Protein AF-A0A8K0GAJ8-F1 (afdb_monomer_l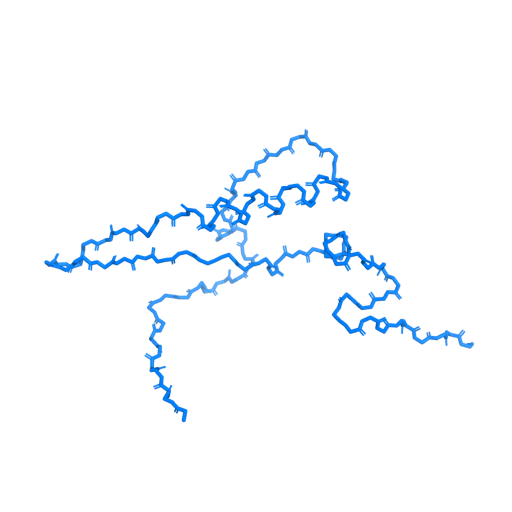ite)

Radius of gyration: 19.13 Å; chains: 1; bounding box: 36×40×51 Å

Sequence (100 aa):
MNLQRTVTLWENPRPSSTRFCRPIKFMYMKETTESIRKEVVKVRDEVAKLNPYEIHINDKLVPINFVLHLTMVDGKVINALTESSSQSCHICKCKPPSKH

Structure (mmCIF, N/CA/C/O backbone):
data_AF-A0A8K0GAJ8-F1
#
_entry.id   AF-A0A8K0GAJ8-F1
#
loop_
_atom_site.group_PDB
_atom_site.id
_atom_site.type_symbol
_atom_site.label_atom_id
_atom_site.label_alt_id
_atom_site.label_comp_id
_atom_site.label_asym_id
_atom_site.label_entity_id
_atom_site.label_seq_id
_atom_site.pdbx_PDB_ins_code
_atom_site.Cartn_x
_atom_site.Cartn_y
_atom_site.Cartn_z
_atom_site.occupancy
_atom_site.B_iso_or_equiv
_atom_site.auth_seq_id
_atom_site.auth_comp_id
_atom_site.auth_asym_id
_atom_site.auth_atom_id
_atom_site.pdbx_PDB_model_num
ATOM 1 N N . MET A 1 1 ? 5.031 -21.443 23.516 1.00 45.75 1 MET A N 1
ATOM 2 C CA . MET A 1 1 ? 4.563 -20.448 22.525 1.00 45.75 1 MET A CA 1
ATOM 3 C C . MET A 1 1 ? 3.197 -19.963 22.981 1.00 45.75 1 MET A C 1
ATOM 5 O O . MET A 1 1 ? 2.268 -20.759 22.994 1.00 45.75 1 MET A O 1
ATOM 9 N N . ASN A 1 2 ? 3.083 -18.719 23.450 1.00 47.78 2 ASN A N 1
ATOM 10 C CA . ASN A 1 2 ? 1.788 -18.152 23.831 1.00 47.78 2 ASN A CA 1
ATOM 11 C C . ASN A 1 2 ? 0.980 -17.890 22.555 1.00 47.78 2 ASN A C 1
ATOM 13 O O . ASN A 1 2 ? 1.289 -16.956 21.820 1.00 47.78 2 ASN A O 1
ATOM 17 N N . LEU A 1 3 ? -0.033 -18.718 22.279 1.00 59.91 3 LEU A N 1
ATOM 18 C CA . LEU A 1 3 ? -1.049 -18.392 21.280 1.00 59.91 3 LEU A CA 1
ATOM 19 C C . LEU A 1 3 ? -1.894 -17.240 21.835 1.00 59.91 3 LEU A C 1
ATOM 21 O O . LEU A 1 3 ? -2.843 -17.457 22.589 1.00 59.91 3 LEU A O 1
ATOM 25 N N . GLN A 1 4 ? -1.552 -16.005 21.475 1.00 72.06 4 GLN A N 1
ATOM 26 C CA . GLN A 1 4 ? -2.520 -14.920 21.569 1.00 72.06 4 GLN A CA 1
ATOM 27 C C . GLN A 1 4 ? -3.666 -15.247 20.610 1.00 72.06 4 GLN A C 1
ATOM 29 O O . GLN A 1 4 ? -3.458 -15.421 19.411 1.00 72.06 4 GLN A O 1
ATOM 34 N N . ARG A 1 5 ? -4.879 -15.389 21.150 1.00 82.50 5 ARG A N 1
ATOM 35 C CA . ARG A 1 5 ? -6.079 -15.576 20.335 1.00 82.50 5 ARG A CA 1
ATOM 36 C C . ARG A 1 5 ? -6.394 -14.265 19.623 1.00 82.50 5 ARG A C 1
ATOM 38 O O . ARG A 1 5 ? -6.785 -13.296 20.267 1.00 82.50 5 ARG A O 1
ATOM 45 N N . THR A 1 6 ? -6.237 -14.251 18.307 1.00 87.75 6 THR A N 1
ATOM 46 C CA . THR A 1 6 ? -6.721 -13.169 17.446 1.00 87.75 6 THR A CA 1
ATOM 47 C C . THR A 1 6 ? -8.172 -13.450 17.065 1.00 87.75 6 THR A C 1
ATOM 49 O O . THR A 1 6 ? -8.503 -14.566 16.671 1.00 87.75 6 THR A O 1
ATOM 52 N N . VAL A 1 7 ? -9.037 -12.444 17.185 1.00 93.19 7 VAL A N 1
ATOM 53 C CA . VAL A 1 7 ? -10.427 -12.501 16.714 1.00 93.19 7 VAL A CA 1
ATOM 54 C C . VAL A 1 7 ? -10.542 -11.617 15.478 1.00 93.19 7 VAL A C 1
ATOM 56 O O . VAL A 1 7 ? -10.192 -10.439 15.528 1.00 93.19 7 VAL A O 1
ATOM 59 N N . THR A 1 8 ? -11.036 -12.171 14.373 1.00 93.94 8 THR A N 1
ATOM 60 C CA . THR A 1 8 ? -11.320 -11.405 13.154 1.00 93.94 8 THR A CA 1
ATOM 61 C C . THR A 1 8 ? -12.698 -10.767 13.279 1.00 93.94 8 THR A C 1
ATOM 63 O O . THR A 1 8 ? -13.705 -11.468 13.302 1.00 93.94 8 THR A O 1
ATOM 66 N N . LEU A 1 9 ? -12.746 -9.436 13.373 1.00 93.12 9 LEU A N 1
ATOM 67 C CA . LEU A 1 9 ? -14.008 -8.686 13.449 1.00 93.12 9 LEU A CA 1
ATOM 68 C C . LEU A 1 9 ? -14.661 -8.499 12.076 1.00 93.12 9 LEU A C 1
ATOM 70 O O . LEU A 1 9 ? -15.882 -8.459 11.963 1.00 93.12 9 LEU A O 1
ATOM 74 N N . TRP A 1 10 ? -13.840 -8.356 11.038 1.00 94.38 10 TRP A N 1
ATOM 75 C CA . TRP A 1 10 ? -14.287 -8.172 9.668 1.00 94.38 10 TRP A CA 1
ATOM 76 C C . TRP A 1 10 ? -13.246 -8.719 8.699 1.00 94.38 10 TRP A C 1
ATOM 78 O O . TRP A 1 10 ? -12.045 -8.516 8.883 1.00 94.38 10 TRP A O 1
ATOM 88 N N . GLU A 1 11 ? -13.724 -9.366 7.644 1.00 95.31 11 GLU A N 1
ATOM 89 C CA . GLU A 1 11 ? -12.925 -9.795 6.505 1.00 95.31 11 GLU A CA 1
ATOM 90 C C . GLU A 1 11 ? -13.601 -9.355 5.206 1.00 95.31 11 GLU A C 1
ATOM 92 O O . GLU A 1 11 ? -14.828 -9.283 5.111 1.00 95.31 11 GLU A O 1
ATOM 97 N N . ASN A 1 12 ? -12.800 -9.043 4.187 1.00 94.75 12 ASN A N 1
ATOM 98 C CA . ASN A 1 12 ? -13.339 -8.703 2.877 1.00 94.75 12 ASN A CA 1
ATOM 99 C C . ASN A 1 12 ? -13.960 -9.961 2.235 1.00 94.75 12 ASN A C 1
ATOM 101 O O . ASN A 1 12 ? -13.209 -10.876 1.895 1.00 94.75 12 ASN A O 1
ATOM 105 N N . PRO A 1 13 ? -15.282 -10.000 1.968 1.00 95.44 13 PRO A N 1
ATOM 106 C CA . PRO A 1 13 ? -15.944 -11.191 1.435 1.00 95.44 13 PRO A CA 1
ATOM 107 C C . PRO A 1 13 ? -15.593 -11.480 -0.032 1.00 95.44 13 PRO A C 1
ATOM 109 O O . PRO A 1 13 ? -15.898 -12.558 -0.538 1.00 95.44 13 PRO A O 1
ATOM 112 N N . ARG A 1 14 ? -15.020 -10.509 -0.760 1.00 94.75 14 ARG A N 1
ATOM 113 C CA . ARG A 1 14 ? -14.605 -10.662 -2.164 1.00 94.75 14 ARG A CA 1
ATOM 114 C C . ARG A 1 14 ? -13.264 -9.960 -2.418 1.00 94.75 14 ARG A C 1
ATOM 116 O O . ARG A 1 14 ? -13.250 -8.865 -2.998 1.00 94.75 14 ARG A O 1
ATOM 123 N N . PRO A 1 15 ? -12.133 -10.571 -2.018 1.00 92.75 15 PRO A N 1
ATOM 124 C CA . PRO A 1 15 ? -10.806 -10.105 -2.411 1.00 92.75 15 PRO A CA 1
ATOM 125 C C . PRO A 1 15 ? -10.713 -9.975 -3.939 1.00 92.75 15 PRO A C 1
ATOM 127 O O . PRO A 1 15 ? -11.361 -10.720 -4.671 1.00 92.75 15 PRO A O 1
ATOM 130 N N . SER A 1 16 ? -9.955 -8.996 -4.432 1.00 90.31 16 SER A N 1
ATOM 131 C CA . SER A 1 16 ? -9.794 -8.703 -5.872 1.00 90.31 16 SER A CA 1
ATOM 132 C C . SER A 1 16 ? -11.032 -8.162 -6.610 1.00 90.31 16 SER A C 1
ATOM 134 O O . SER A 1 16 ? -10.957 -7.872 -7.801 1.00 90.31 16 SER A O 1
ATOM 136 N N . SER A 1 17 ? -12.165 -7.955 -5.932 1.00 94.12 17 SER A N 1
ATOM 137 C CA . SER A 1 17 ? -13.313 -7.251 -6.517 1.00 94.12 17 SER A CA 1
ATOM 138 C C . SER A 1 17 ? -13.014 -5.759 -6.683 1.00 94.12 17 SER A C 1
ATOM 140 O O . SER A 1 17 ? -12.687 -5.071 -5.713 1.00 94.12 17 SER A O 1
ATOM 142 N N . THR A 1 18 ? -13.249 -5.223 -7.882 1.00 91.75 18 THR A N 1
ATOM 143 C CA . THR A 1 18 ? -13.115 -3.784 -8.180 1.00 91.75 18 THR A CA 1
ATOM 144 C C . THR A 1 18 ? -13.983 -2.906 -7.278 1.00 91.75 18 THR A C 1
ATOM 146 O O . THR A 1 18 ? -13.605 -1.783 -6.972 1.00 91.75 18 THR A O 1
ATOM 149 N N . ARG A 1 19 ? -15.106 -3.433 -6.767 1.00 92.69 19 ARG A N 1
ATOM 150 C CA . ARG A 1 19 ? -15.991 -2.725 -5.823 1.00 92.69 19 ARG A CA 1
ATOM 151 C C . ARG A 1 19 ? -15.375 -2.497 -4.439 1.00 92.69 19 ARG A C 1
ATOM 153 O O . ARG A 1 19 ? -15.785 -1.572 -3.750 1.00 92.69 19 ARG A O 1
ATOM 160 N N . PHE A 1 20 ? -14.432 -3.346 -4.024 1.00 92.62 20 PHE A N 1
ATOM 161 C CA . PHE A 1 20 ? -13.743 -3.227 -2.732 1.00 92.62 20 PHE A CA 1
ATOM 162 C C . PHE A 1 20 ? -12.326 -2.647 -2.872 1.00 92.62 20 PHE A C 1
ATOM 164 O O . PHE A 1 20 ? -11.719 -2.271 -1.871 1.00 92.62 20 PHE A O 1
ATOM 171 N N . CYS A 1 21 ? -11.806 -2.537 -4.099 1.00 91.38 21 CYS A N 1
ATOM 172 C CA . CYS A 1 21 ? -10.525 -1.904 -4.390 1.00 91.38 21 CYS A CA 1
ATOM 173 C C . CYS A 1 21 ? -10.690 -0.380 -4.440 1.00 91.38 21 CYS A C 1
ATOM 175 O O . CYS A 1 21 ? -11.126 0.172 -5.448 1.00 91.38 21 CYS A O 1
ATOM 177 N N . ARG A 1 22 ? -10.351 0.306 -3.346 1.00 92.44 22 ARG A N 1
ATOM 178 C CA . ARG A 1 22 ? -10.430 1.772 -3.261 1.00 92.44 22 ARG A CA 1
ATOM 179 C C . ARG A 1 22 ? -9.186 2.399 -3.909 1.00 92.44 22 ARG A C 1
ATOM 181 O O . ARG A 1 22 ? -8.087 2.150 -3.413 1.00 92.44 22 ARG A O 1
ATOM 188 N N . PRO A 1 23 ? -9.317 3.196 -4.986 1.00 93.12 23 PRO A N 1
ATOM 189 C CA . PRO A 1 23 ? -8.170 3.876 -5.581 1.00 93.12 23 PRO A CA 1
ATOM 190 C C . PRO A 1 23 ? -7.560 4.881 -4.598 1.00 93.12 23 PRO A C 1
ATOM 192 O O . PRO A 1 23 ? -8.282 5.685 -4.015 1.00 93.12 23 PRO A O 1
ATOM 195 N N . ILE A 1 24 ? -6.235 4.844 -4.434 1.00 92.75 24 ILE A N 1
ATOM 196 C CA . ILE A 1 24 ? -5.499 5.787 -3.572 1.00 92.75 24 ILE A CA 1
ATOM 197 C C . ILE A 1 24 ? -4.989 6.981 -4.389 1.00 92.75 24 ILE A C 1
ATOM 199 O O . ILE A 1 24 ? -5.021 8.118 -3.928 1.00 92.75 24 ILE A O 1
ATOM 203 N N . LYS A 1 25 ? -4.510 6.731 -5.615 1.00 93.56 25 LYS A N 1
ATOM 204 C CA . LYS A 1 25 ? -3.868 7.739 -6.463 1.00 93.56 25 LYS A CA 1
ATOM 205 C C . LYS A 1 25 ? -3.980 7.359 -7.936 1.00 93.56 25 LYS A C 1
ATOM 207 O O . LYS A 1 25 ? -3.785 6.199 -8.288 1.00 93.56 25 LYS A O 1
ATOM 212 N N . PHE A 1 26 ? -4.207 8.354 -8.788 1.00 94.81 26 PHE A N 1
ATOM 213 C CA . PHE A 1 26 ? -4.020 8.253 -10.235 1.00 94.81 26 PHE A CA 1
ATOM 214 C C . PHE A 1 26 ? -2.859 9.154 -10.651 1.00 94.81 26 PHE A C 1
ATOM 216 O O . PHE A 1 26 ? -2.700 10.255 -10.124 1.00 94.81 26 PHE A O 1
ATOM 223 N N . MET A 1 27 ? -2.032 8.688 -11.583 1.00 94.88 27 MET A N 1
ATOM 224 C CA . MET A 1 27 ? -0.909 9.454 -12.118 1.00 94.88 27 MET A CA 1
ATOM 225 C C . MET A 1 27 ? -0.835 9.287 -13.623 1.00 94.88 27 MET A C 1
ATOM 227 O O . MET A 1 27 ? -0.942 8.173 -14.131 1.00 94.88 27 MET A O 1
ATOM 231 N N . TYR A 1 28 ? -0.572 10.387 -14.321 1.00 96.94 28 TYR A N 1
ATOM 232 C CA . TYR A 1 28 ? -0.201 10.348 -15.726 1.00 96.94 28 TYR A CA 1
ATOM 233 C C . TYR A 1 28 ? 1.326 10.334 -15.842 1.00 96.94 28 TYR A C 1
ATOM 235 O O . TYR A 1 28 ? 1.979 11.375 -15.845 1.00 96.94 28 TYR A O 1
ATOM 243 N N . MET A 1 29 ? 1.907 9.134 -15.836 1.00 95.31 29 MET A N 1
ATOM 244 C CA . MET A 1 29 ? 3.354 8.919 -15.844 1.00 95.31 29 MET A CA 1
ATOM 245 C C . MET A 1 29 ? 3.682 7.590 -16.523 1.00 95.31 29 MET A C 1
ATOM 247 O O . MET A 1 29 ? 2.915 6.632 -16.436 1.00 95.31 29 MET A O 1
ATOM 251 N N . LYS A 1 30 ? 4.844 7.513 -17.178 1.00 95.69 30 LYS A N 1
ATOM 252 C CA . LYS A 1 30 ? 5.358 6.243 -17.694 1.00 95.69 30 LYS A CA 1
ATOM 253 C C . LYS A 1 30 ? 5.817 5.352 -16.541 1.00 95.69 30 LYS A C 1
ATOM 255 O O . LYS A 1 30 ? 6.639 5.764 -15.730 1.00 95.69 30 LYS A O 1
ATOM 260 N N . GLU A 1 31 ? 5.353 4.110 -16.535 1.00 94.62 31 GLU A N 1
ATOM 261 C CA . GLU A 1 31 ? 5.769 3.115 -15.550 1.00 94.62 31 GLU A CA 1
ATOM 262 C C . GLU A 1 31 ? 7.171 2.553 -15.871 1.00 94.62 31 GLU A C 1
ATOM 264 O O . GLU A 1 31 ? 7.333 1.648 -16.702 1.00 94.62 31 GLU A O 1
ATOM 269 N N . THR A 1 32 ? 8.184 3.106 -15.202 1.00 96.56 32 THR A N 1
ATOM 270 C CA . THR A 1 32 ? 9.589 2.659 -15.189 1.00 96.56 32 THR A CA 1
ATOM 271 C C . THR A 1 32 ? 9.984 2.064 -13.835 1.00 96.56 32 THR A C 1
ATOM 273 O O . THR A 1 32 ? 9.313 2.297 -12.829 1.00 96.56 32 THR A O 1
ATOM 276 N N . THR A 1 33 ? 11.106 1.344 -13.781 1.00 96.00 33 THR A N 1
ATOM 277 C CA . THR A 1 33 ? 11.672 0.784 -12.541 1.00 96.00 33 THR A CA 1
ATOM 278 C C . THR A 1 33 ? 11.844 1.843 -11.448 1.00 96.00 33 THR A C 1
ATOM 280 O O . THR A 1 33 ? 11.493 1.611 -10.292 1.00 96.00 33 THR A O 1
ATOM 283 N N . GLU A 1 34 ? 12.333 3.028 -11.809 1.00 96.69 34 GLU A N 1
ATOM 284 C CA . GLU A 1 34 ? 12.551 4.153 -10.899 1.00 96.69 34 GLU A CA 1
ATOM 285 C C . GLU A 1 34 ? 11.220 4.689 -10.373 1.00 96.69 34 GLU A C 1
ATOM 287 O O . GLU A 1 34 ? 11.076 4.896 -9.168 1.00 96.69 34 GLU A O 1
ATOM 292 N N . SER A 1 35 ? 10.230 4.865 -11.259 1.00 97.00 35 SER A N 1
ATOM 293 C CA . SER A 1 35 ? 8.895 5.329 -10.865 1.00 97.00 35 SER A CA 1
ATOM 294 C C . SER A 1 35 ? 8.206 4.341 -9.917 1.00 97.00 35 SER A C 1
ATOM 296 O O . SER A 1 35 ? 7.659 4.761 -8.900 1.00 97.00 35 SER A O 1
ATOM 298 N N . ILE A 1 36 ? 8.324 3.032 -10.181 1.00 96.50 36 ILE A N 1
ATOM 299 C CA . ILE A 1 36 ? 7.772 1.967 -9.336 1.00 96.50 36 ILE A CA 1
ATOM 300 C C . ILE A 1 36 ? 8.404 2.024 -7.945 1.00 96.50 36 ILE A C 1
ATOM 302 O O . ILE A 1 36 ? 7.693 2.085 -6.943 1.00 96.50 36 ILE A O 1
ATOM 306 N N . ARG A 1 37 ? 9.742 2.031 -7.865 1.00 96.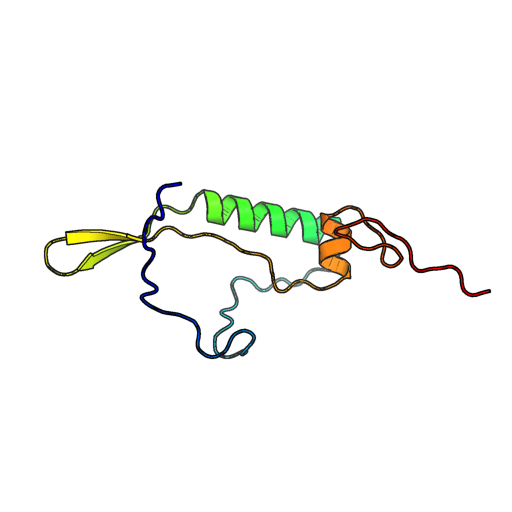62 37 ARG A N 1
ATOM 307 C CA . ARG A 1 37 ? 10.463 2.051 -6.583 1.00 96.62 37 ARG A CA 1
ATOM 308 C C . ARG A 1 37 ? 10.132 3.295 -5.775 1.00 96.62 37 ARG A C 1
ATOM 310 O O . ARG A 1 37 ? 9.832 3.183 -4.590 1.00 96.62 37 ARG A O 1
ATOM 317 N N . LYS A 1 38 ? 10.147 4.463 -6.420 1.00 96.94 38 LYS A N 1
ATOM 318 C CA . LYS A 1 38 ? 9.837 5.741 -5.777 1.00 96.94 38 LYS A CA 1
ATOM 319 C C . LYS A 1 38 ? 8.436 5.736 -5.172 1.00 96.94 38 LYS A C 1
ATOM 321 O O . LYS A 1 38 ? 8.274 6.139 -4.025 1.00 96.94 38 LYS A O 1
ATOM 326 N N . GLU A 1 39 ? 7.439 5.271 -5.917 1.00 95.88 39 GLU A N 1
ATOM 327 C CA . GLU A 1 39 ? 6.052 5.268 -5.450 1.00 95.88 39 GLU A CA 1
ATOM 328 C C . GLU A 1 39 ? 5.808 4.209 -4.371 1.00 95.88 39 GLU A C 1
ATOM 330 O O . GLU A 1 39 ? 5.139 4.497 -3.383 1.00 95.88 39 GLU A O 1
ATOM 335 N N . VAL A 1 40 ? 6.417 3.024 -4.479 1.00 95.31 40 VAL A N 1
ATOM 336 C CA . VAL A 1 40 ? 6.323 1.993 -3.434 1.00 95.31 40 VAL A CA 1
ATOM 337 C C . VAL A 1 40 ? 6.969 2.453 -2.128 1.00 95.31 40 VAL A C 1
ATOM 339 O O . VAL A 1 40 ? 6.376 2.259 -1.068 1.00 95.31 40 VAL A O 1
ATOM 342 N N . VAL A 1 41 ? 8.150 3.077 -2.185 1.00 96.44 41 VAL A N 1
ATOM 343 C CA . VAL A 1 41 ? 8.806 3.654 -0.998 1.00 96.44 41 VAL A CA 1
ATOM 344 C C . VAL A 1 41 ? 7.939 4.754 -0.401 1.00 96.44 41 VAL A C 1
ATOM 346 O O . VAL A 1 41 ? 7.634 4.705 0.785 1.00 96.44 41 VAL A O 1
ATOM 349 N N . LYS A 1 42 ? 7.454 5.683 -1.231 1.00 96.75 42 LYS A N 1
ATOM 350 C CA . LYS A 1 42 ? 6.585 6.772 -0.783 1.00 96.75 42 LYS A CA 1
ATOM 351 C C . LYS A 1 42 ? 5.348 6.257 -0.041 1.00 96.75 42 LYS A C 1
ATOM 353 O O . LYS A 1 42 ? 5.092 6.696 1.073 1.00 96.75 42 LYS A O 1
ATOM 358 N N . VAL A 1 43 ? 4.606 5.314 -0.625 1.00 96.12 43 VAL A N 1
ATOM 359 C CA . VAL A 1 43 ? 3.382 4.774 -0.007 1.00 96.12 43 VAL A CA 1
ATOM 360 C C . VAL A 1 43 ? 3.701 3.994 1.272 1.00 96.12 43 VAL A C 1
ATOM 362 O O . VAL A 1 43 ? 2.962 4.092 2.248 1.00 96.12 43 VAL A O 1
ATOM 365 N N . ARG A 1 44 ? 4.808 3.241 1.311 1.00 96.00 44 ARG A N 1
ATOM 366 C CA . ARG A 1 44 ? 5.250 2.557 2.538 1.00 96.00 44 ARG A CA 1
ATOM 367 C C . ARG A 1 44 ? 5.577 3.546 3.652 1.00 96.00 44 ARG A C 1
ATOM 369 O O . ARG A 1 44 ? 5.138 3.330 4.777 1.00 96.00 44 ARG A O 1
ATOM 376 N N . ASP A 1 45 ? 6.293 4.619 3.334 1.00 96.69 45 ASP A N 1
ATOM 377 C CA . ASP A 1 45 ? 6.657 5.659 4.296 1.00 96.69 45 ASP A CA 1
ATOM 378 C C . ASP A 1 45 ? 5.428 6.422 4.799 1.00 96.69 45 ASP A C 1
ATOM 380 O O . ASP A 1 45 ? 5.353 6.753 5.981 1.00 96.69 45 AS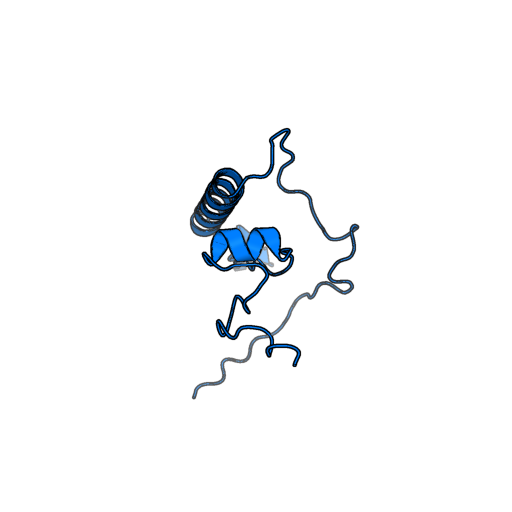P A O 1
ATOM 384 N N . GLU A 1 46 ? 4.461 6.697 3.921 1.00 96.25 46 GLU A N 1
ATOM 385 C CA . GLU A 1 46 ? 3.180 7.304 4.291 1.00 96.25 46 GLU A CA 1
ATOM 386 C C . GLU A 1 46 ? 2.406 6.399 5.255 1.00 96.25 46 GLU A C 1
ATOM 388 O O . GLU A 1 46 ? 1.984 6.869 6.308 1.00 96.25 46 GLU A O 1
ATOM 393 N N . VAL A 1 47 ? 2.290 5.097 4.957 1.00 95.62 47 VAL A N 1
ATOM 394 C CA . VAL A 1 47 ? 1.604 4.136 5.838 1.00 95.62 47 VAL A CA 1
ATOM 395 C C . VAL A 1 47 ? 2.323 3.974 7.177 1.00 95.62 47 VAL A C 1
ATOM 397 O O . VAL A 1 47 ? 1.667 3.944 8.213 1.00 95.62 47 VAL A O 1
ATOM 400 N N . ALA A 1 48 ? 3.657 3.915 7.186 1.00 95.25 48 ALA A N 1
ATOM 401 C CA . ALA A 1 48 ? 4.443 3.777 8.414 1.00 95.25 48 ALA A CA 1
ATOM 402 C C . ALA A 1 48 ? 4.317 4.988 9.357 1.00 95.25 48 ALA A C 1
ATOM 404 O O . ALA A 1 48 ? 4.558 4.860 10.554 1.00 95.25 48 ALA A O 1
ATOM 405 N N . LYS A 1 49 ? 3.945 6.156 8.821 1.00 96.50 49 LYS A N 1
ATOM 406 C CA . LYS A 1 49 ? 3.729 7.400 9.574 1.00 96.50 49 LYS A CA 1
ATOM 407 C C . LYS A 1 49 ? 2.257 7.648 9.912 1.00 96.50 49 LYS A C 1
ATOM 409 O O . LYS A 1 49 ? 1.949 8.693 10.482 1.00 96.50 49 LYS A O 1
ATOM 414 N N . LEU A 1 50 ? 1.345 6.738 9.555 1.00 96.56 50 LEU A N 1
ATOM 415 C CA . LEU A 1 50 ? -0.057 6.871 9.934 1.00 96.56 50 LEU A CA 1
ATOM 416 C C . LEU A 1 50 ? -0.191 6.753 11.449 1.00 96.56 50 LEU A C 1
ATOM 418 O O . LEU A 1 50 ? 0.195 5.748 12.048 1.00 96.56 50 LEU A O 1
ATOM 422 N N . ASN A 1 51 ? -0.799 7.770 12.051 1.00 96.56 51 ASN A N 1
ATOM 423 C CA . ASN A 1 51 ? -1.270 7.658 13.420 1.00 96.56 51 ASN A CA 1
ATOM 424 C C . ASN A 1 51 ? -2.404 6.622 13.479 1.00 96.56 51 ASN A C 1
ATOM 426 O O . ASN A 1 51 ? -3.188 6.526 12.523 1.00 96.56 51 ASN A O 1
ATOM 430 N N . PRO A 1 52 ? -2.528 5.867 14.584 1.00 96.50 52 PRO A N 1
ATOM 431 C CA . PRO A 1 52 ? -3.676 5.000 14.788 1.00 96.50 52 PRO A CA 1
ATOM 432 C C . PRO A 1 52 ? -4.975 5.797 14.657 1.00 96.50 52 PRO A C 1
ATOM 434 O O . PRO A 1 52 ? -5.081 6.920 15.152 1.00 96.50 52 PRO A O 1
ATOM 437 N N . TYR A 1 53 ? -5.968 5.224 13.984 1.00 96.12 53 TYR A N 1
ATOM 438 C CA . TYR A 1 53 ? -7.289 5.831 13.921 1.00 96.12 53 TYR A CA 1
ATOM 439 C C . TYR A 1 53 ? -8.070 5.451 15.173 1.00 96.12 53 TYR A C 1
ATOM 441 O O . TYR A 1 53 ? -8.374 4.281 15.400 1.00 96.12 53 TYR A O 1
ATOM 449 N N . GLU A 1 54 ? -8.360 6.440 16.004 1.00 96.12 54 GLU A N 1
ATOM 450 C CA . GLU A 1 54 ? -9.048 6.233 17.267 1.00 96.12 54 GLU A CA 1
ATOM 451 C C . GLU A 1 54 ? -10.563 6.239 17.066 1.00 96.12 54 GLU A C 1
ATOM 453 O O . GLU A 1 54 ? -11.146 7.224 16.608 1.00 96.12 54 GLU A O 1
ATOM 458 N N . ILE A 1 55 ? -11.213 5.137 17.436 1.00 95.31 55 ILE A N 1
ATOM 459 C CA . ILE A 1 55 ? -12.673 5.046 17.478 1.00 95.31 55 ILE A CA 1
ATOM 460 C C . ILE A 1 55 ? -13.151 4.909 18.916 1.00 95.31 55 ILE A C 1
ATOM 462 O O . ILE A 1 55 ? -12.519 4.251 19.740 1.00 95.31 55 ILE A O 1
ATOM 466 N N . HIS A 1 56 ? -14.299 5.513 19.206 1.00 94.88 56 HIS A N 1
ATOM 467 C CA . HIS A 1 56 ? -14.984 5.332 20.478 1.00 94.88 56 HIS A CA 1
ATOM 468 C C . HIS A 1 56 ? -16.046 4.249 20.312 1.00 94.88 56 HIS A C 1
ATOM 470 O O . HIS A 1 56 ? -16.964 4.386 19.503 1.00 94.88 56 HIS A O 1
ATOM 476 N N . ILE A 1 57 ? -15.911 3.159 21.065 1.00 92.62 57 ILE A N 1
ATOM 477 C CA . ILE A 1 57 ? -16.940 2.124 21.179 1.00 92.62 57 ILE A CA 1
ATOM 478 C C . ILE A 1 57 ? -17.444 2.178 22.616 1.00 92.62 57 ILE A C 1
ATOM 480 O O . ILE A 1 57 ? -16.749 1.746 23.540 1.00 92.62 57 ILE A O 1
ATOM 484 N N . ASN A 1 58 ? -18.651 2.720 22.797 1.00 91.38 58 ASN A N 1
ATOM 485 C CA . ASN A 1 58 ? -19.151 3.160 24.103 1.00 91.38 58 ASN A CA 1
ATOM 486 C C . ASN A 1 58 ? -18.144 4.148 24.733 1.00 91.38 58 ASN A C 1
ATOM 488 O O . ASN A 1 58 ? -17.652 5.037 24.043 1.00 91.38 58 ASN A O 1
ATOM 492 N N . ASP A 1 59 ? -17.769 3.944 25.997 1.00 93.19 59 ASP A N 1
ATOM 493 C CA . ASP A 1 59 ? -16.822 4.797 26.732 1.00 93.19 59 ASP A CA 1
ATOM 494 C C . ASP A 1 59 ? -15.353 4.349 26.603 1.00 93.19 59 ASP A C 1
ATOM 496 O O . ASP A 1 59 ? -14.516 4.670 27.448 1.00 93.19 59 ASP A O 1
ATOM 500 N N . LYS A 1 60 ? -15.018 3.548 25.581 1.00 94.56 60 LYS A N 1
ATOM 501 C CA . LYS A 1 60 ? -13.655 3.042 25.363 1.00 94.56 60 LYS A CA 1
ATOM 502 C C . LYS A 1 60 ? -13.066 3.566 24.064 1.00 94.56 60 LYS A C 1
ATOM 504 O O . LYS A 1 60 ? -13.648 3.392 22.994 1.00 94.56 60 LYS A O 1
ATOM 509 N N . LEU A 1 61 ? -11.863 4.119 24.176 1.00 95.19 61 LEU A N 1
ATOM 510 C CA . LEU A 1 61 ? -11.011 4.466 23.048 1.00 95.19 61 LEU A CA 1
ATOM 511 C C . LEU A 1 61 ? -10.335 3.199 22.514 1.00 95.19 61 LEU A C 1
ATOM 513 O O . LEU A 1 61 ? -9.636 2.503 23.254 1.00 95.19 61 LEU A O 1
ATOM 517 N N . VAL A 1 62 ? -10.548 2.890 21.240 1.00 94.75 62 VAL A N 1
ATOM 518 C CA . VAL A 1 62 ? -9.949 1.736 20.564 1.00 94.75 62 VAL A CA 1
ATOM 519 C C . VAL A 1 62 ? -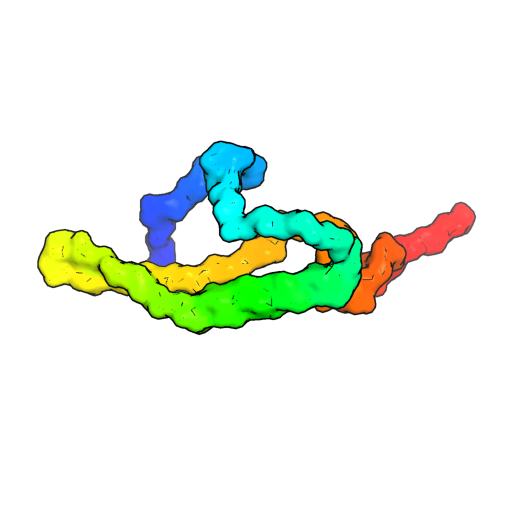9.103 2.237 19.390 1.00 94.75 62 VAL A C 1
ATOM 521 O O . VAL A 1 62 ? -9.661 2.776 18.432 1.00 94.75 62 VAL A O 1
ATOM 524 N N . PRO A 1 63 ? -7.769 2.068 19.430 1.00 95.31 63 PRO A N 1
ATOM 525 C CA . PRO A 1 63 ? -6.901 2.458 18.326 1.00 95.31 63 PRO A CA 1
ATOM 526 C C . PRO A 1 63 ? -6.910 1.401 17.213 1.00 95.31 63 PRO A C 1
ATOM 528 O O . PRO A 1 63 ? -6.711 0.209 17.460 1.00 95.31 63 PRO A O 1
ATOM 531 N N . ILE A 1 64 ? -7.089 1.841 15.969 1.00 95.25 64 ILE A N 1
ATOM 532 C CA . ILE A 1 64 ? -6.951 1.022 14.762 1.00 95.25 64 ILE A CA 1
ATOM 533 C C . ILE A 1 64 ? -5.598 1.325 14.120 1.00 95.25 64 ILE A C 1
ATOM 535 O O . ILE A 1 64 ? -5.368 2.425 13.620 1.00 95.25 64 ILE A O 1
ATOM 539 N N . ASN A 1 65 ? -4.715 0.328 14.110 1.00 95.50 65 ASN A N 1
ATOM 540 C CA . ASN A 1 65 ? -3.426 0.401 13.425 1.00 95.50 65 ASN A CA 1
ATOM 541 C C . ASN A 1 65 ? -3.560 -0.043 11.965 1.00 95.50 65 ASN A C 1
ATOM 543 O O . ASN A 1 65 ? -4.343 -0.939 11.646 1.00 95.50 65 ASN A O 1
ATOM 547 N N . PHE A 1 66 ? -2.745 0.540 11.090 1.00 95.50 66 PHE A N 1
ATOM 548 C CA . PHE A 1 66 ? -2.750 0.244 9.660 1.00 95.50 66 PHE A CA 1
ATOM 549 C C . PHE A 1 66 ? -1.484 -0.509 9.258 1.00 95.50 66 PHE A C 1
ATOM 551 O O . PHE A 1 66 ? -0.378 -0.126 9.628 1.00 95.50 66 PHE A O 1
ATOM 558 N N . VAL A 1 67 ? -1.645 -1.569 8.466 1.00 94.75 67 VAL A N 1
ATOM 559 C CA . VAL A 1 67 ? -0.532 -2.332 7.890 1.00 94.75 67 VAL A CA 1
ATOM 560 C C . VAL A 1 67 ? -0.765 -2.481 6.393 1.00 94.75 67 VAL A C 1
ATOM 562 O O . VAL A 1 67 ? -1.844 -2.878 5.956 1.00 94.75 67 VAL A O 1
ATOM 565 N N . LEU A 1 68 ? 0.257 -2.164 5.599 1.00 94.69 68 LEU A N 1
ATOM 566 C CA . LEU A 1 68 ? 0.226 -2.326 4.149 1.00 94.69 68 LEU A CA 1
ATOM 567 C C . LEU A 1 68 ? 0.833 -3.670 3.746 1.00 94.69 68 LEU A C 1
ATOM 569 O O . LEU A 1 68 ? 2.015 -3.924 3.976 1.00 94.69 68 LEU A O 1
ATOM 573 N N . HIS A 1 69 ? 0.050 -4.477 3.033 1.00 94.31 69 HIS A N 1
ATOM 574 C CA . HIS A 1 69 ? 0.531 -5.674 2.349 1.00 94.31 69 HIS A CA 1
ATOM 575 C C . HIS A 1 69 ? 0.420 -5.488 0.832 1.00 94.31 69 HIS A C 1
ATOM 577 O O . HIS A 1 69 ? -0.675 -5.436 0.277 1.00 94.31 69 HIS A O 1
ATOM 583 N N . LEU A 1 70 ? 1.563 -5.398 0.149 1.00 92.69 70 LEU A N 1
ATOM 584 C CA . LEU A 1 70 ? 1.635 -5.280 -1.312 1.00 92.69 70 LEU A CA 1
ATOM 585 C C . LEU A 1 70 ? 1.556 -6.670 -1.958 1.00 92.69 70 LEU A C 1
ATOM 587 O O . LEU A 1 70 ? 2.577 -7.250 -2.315 1.00 92.69 70 LEU A O 1
ATOM 591 N N . THR A 1 71 ? 0.347 -7.221 -2.055 1.00 93.06 71 THR A N 1
ATOM 592 C CA . THR A 1 71 ? 0.108 -8.590 -2.554 1.00 93.06 71 THR A CA 1
ATOM 593 C C . THR A 1 71 ? -0.397 -8.642 -3.992 1.00 93.06 71 THR A C 1
ATOM 595 O O . THR A 1 71 ? -0.196 -9.643 -4.672 1.00 93.06 71 THR A O 1
ATOM 598 N N . MET A 1 72 ? -1.030 -7.572 -4.474 1.00 91.75 72 MET A N 1
ATOM 599 C CA . MET A 1 72 ? -1.560 -7.477 -5.835 1.00 91.75 72 MET A CA 1
ATOM 600 C C . MET A 1 72 ? -0.600 -6.675 -6.714 1.00 91.75 72 MET A C 1
ATOM 602 O O . MET A 1 72 ? -0.827 -5.505 -7.010 1.00 91.75 72 MET A O 1
ATOM 606 N N . VAL A 1 73 ? 0.511 -7.308 -7.078 1.00 91.62 73 VAL A N 1
ATOM 607 C CA . VAL A 1 73 ? 1.537 -6.745 -7.963 1.00 91.62 73 VAL A CA 1
ATOM 608 C C . VAL A 1 73 ? 1.811 -7.717 -9.101 1.00 91.62 73 VAL A C 1
ATOM 610 O O . VAL A 1 73 ? 1.781 -8.932 -8.906 1.00 91.62 73 VAL A O 1
ATOM 613 N N . ASP A 1 74 ? 2.062 -7.194 -10.297 1.00 91.69 74 ASP A N 1
ATOM 614 C CA . ASP A 1 74 ? 2.438 -8.027 -11.434 1.00 91.69 74 ASP A CA 1
ATOM 615 C C . ASP A 1 74 ? 3.936 -8.391 -11.419 1.00 91.69 74 ASP A C 1
ATOM 617 O O . ASP A 1 74 ? 4.727 -7.933 -10.584 1.00 91.69 74 ASP A O 1
ATOM 621 N N . GLY A 1 75 ? 4.333 -9.230 -12.381 1.00 91.94 75 GLY A N 1
ATOM 622 C CA . GLY A 1 75 ? 5.718 -9.665 -12.549 1.00 91.94 75 GLY A CA 1
ATOM 623 C C . GLY A 1 75 ? 6.696 -8.513 -12.803 1.00 91.94 75 GLY A C 1
ATOM 624 O O . GLY A 1 75 ? 7.831 -8.558 -12.338 1.00 91.94 75 GLY A O 1
ATOM 625 N N . LYS A 1 76 ? 6.279 -7.457 -13.507 1.00 92.19 76 LYS A N 1
ATOM 626 C CA . LYS A 1 76 ? 7.144 -6.315 -13.824 1.00 92.19 76 LYS A CA 1
ATOM 627 C C . LYS A 1 76 ? 7.448 -5.512 -12.562 1.00 92.19 76 LYS A C 1
ATOM 629 O O . LYS A 1 76 ? 8.611 -5.198 -12.306 1.00 92.19 76 LYS A O 1
ATOM 634 N N . VAL A 1 77 ? 6.427 -5.234 -11.754 1.00 94.62 77 VAL A N 1
ATOM 635 C CA . VAL A 1 77 ? 6.555 -4.512 -10.486 1.00 94.62 77 VAL A CA 1
ATOM 636 C C . VAL A 1 77 ? 7.418 -5.296 -9.504 1.00 94.62 77 VAL A C 1
ATOM 638 O O . VAL A 1 77 ? 8.380 -4.744 -8.970 1.00 94.62 77 VAL A O 1
ATOM 641 N N . ILE A 1 78 ? 7.148 -6.587 -9.285 1.00 94.56 78 ILE A N 1
ATOM 642 C CA . ILE A 1 78 ? 7.938 -7.364 -8.320 1.00 94.56 78 ILE A CA 1
ATOM 643 C C . ILE A 1 78 ? 9.394 -7.529 -8.769 1.00 94.56 78 ILE A C 1
ATOM 645 O O . ILE A 1 78 ? 10.299 -7.464 -7.937 1.00 94.56 78 ILE A O 1
ATOM 649 N N . ASN A 1 79 ? 9.649 -7.654 -10.073 1.00 93.31 79 ASN A N 1
ATOM 650 C CA . ASN A 1 79 ? 11.006 -7.715 -10.615 1.00 93.31 79 ASN A CA 1
ATOM 651 C C . ASN A 1 79 ? 11.756 -6.396 -10.406 1.00 93.31 79 ASN A C 1
ATOM 653 O O . ASN A 1 79 ? 12.902 -6.409 -9.958 1.00 93.31 79 ASN A O 1
ATOM 657 N N . ALA A 1 80 ? 11.090 -5.257 -10.628 1.00 94.56 80 ALA A N 1
ATOM 658 C CA . ALA A 1 80 ? 11.640 -3.938 -10.326 1.00 94.56 80 ALA A CA 1
ATOM 659 C C . ALA A 1 80 ? 11.990 -3.782 -8.834 1.00 94.56 80 ALA A C 1
ATOM 661 O O . ALA A 1 80 ? 13.036 -3.219 -8.503 1.00 94.56 80 ALA A O 1
ATOM 662 N N . LEU A 1 81 ? 11.152 -4.302 -7.931 1.00 93.94 81 LEU A N 1
ATOM 663 C CA . LEU A 1 81 ? 11.351 -4.210 -6.478 1.00 93.94 81 LEU A CA 1
ATOM 664 C C . LEU A 1 81 ? 12.394 -5.186 -5.923 1.00 93.94 81 LEU A C 1
ATOM 666 O O . LEU A 1 81 ? 13.030 -4.882 -4.921 1.00 93.94 81 LEU A O 1
ATOM 670 N N . THR A 1 82 ? 12.549 -6.357 -6.537 1.00 92.38 82 THR A N 1
ATOM 671 C CA . THR A 1 82 ? 13.441 -7.429 -6.053 1.00 92.38 82 THR A CA 1
ATOM 672 C C . THR A 1 82 ? 14.735 -7.551 -6.849 1.00 92.38 82 THR A C 1
ATOM 674 O O . THR A 1 82 ? 15.479 -8.513 -6.641 1.00 92.38 82 THR A O 1
ATOM 677 N N . GLU A 1 83 ? 14.957 -6.624 -7.785 1.00 88.25 83 GLU A N 1
ATOM 678 C CA . GLU A 1 83 ? 16.104 -6.608 -8.701 1.00 88.25 83 GLU A CA 1
ATOM 679 C C . GLU A 1 83 ? 16.286 -7.954 -9.414 1.00 88.25 83 GLU A C 1
ATOM 681 O O . GLU A 1 83 ? 17.391 -8.458 -9.605 1.00 88.25 83 GLU A O 1
ATOM 686 N N . SER A 1 84 ? 15.161 -8.570 -9.776 1.00 86.56 84 SER A N 1
ATOM 687 C CA . SER A 1 84 ? 15.125 -9.857 -10.461 1.00 86.56 84 SER A CA 1
ATOM 688 C C . SER A 1 84 ? 14.713 -9.698 -11.921 1.00 86.56 84 SER A C 1
ATOM 690 O O . SER A 1 84 ? 14.316 -8.623 -12.372 1.00 86.56 84 SER A O 1
ATOM 692 N N . SER A 1 85 ? 14.864 -10.774 -12.690 1.00 83.88 85 SER A N 1
ATOM 693 C CA . SER A 1 85 ? 14.485 -10.807 -14.102 1.00 83.88 85 SER A CA 1
ATOM 694 C C . SER A 1 85 ? 13.203 -11.611 -14.286 1.00 83.88 85 SER A C 1
ATOM 696 O O . SER A 1 85 ? 12.884 -12.468 -13.467 1.00 83.88 85 SER A O 1
ATOM 698 N N . SER A 1 86 ? 12.531 -11.445 -15.424 1.00 85.12 86 SER A N 1
ATOM 699 C CA . SER A 1 86 ? 11.420 -12.326 -15.814 1.00 85.12 86 SER A CA 1
ATOM 700 C C . SER A 1 86 ? 11.835 -13.789 -16.029 1.00 85.12 86 SER A C 1
ATOM 702 O O . SER A 1 86 ? 10.973 -14.656 -16.131 1.00 85.12 86 SER A O 1
ATOM 704 N N . GLN A 1 87 ? 13.138 -14.074 -16.087 1.00 86.81 87 GLN A N 1
ATOM 705 C CA . GLN A 1 87 ? 13.712 -15.407 -16.274 1.00 86.81 87 GLN A CA 1
ATOM 706 C C . GLN A 1 87 ? 14.182 -16.041 -14.955 1.00 86.81 87 GLN A C 1
ATOM 708 O O . GLN A 1 87 ? 14.919 -17.026 -14.968 1.00 86.81 87 GLN A O 1
ATOM 713 N N . SER A 1 88 ? 13.807 -15.484 -13.804 1.00 88.25 88 SER A N 1
ATOM 714 C CA . SER A 1 88 ? 14.086 -16.089 -12.503 1.00 88.25 88 SER A CA 1
ATOM 715 C C . SER A 1 88 ? 12.940 -15.859 -11.523 1.00 88.25 88 SER A C 1
ATOM 717 O O . SER A 1 88 ? 12.224 -14.864 -11.586 1.00 88.25 88 SER A O 1
ATOM 719 N N . CYS A 1 89 ? 12.742 -16.793 -10.594 1.00 89.88 89 CYS A N 1
ATOM 720 C CA . CYS A 1 89 ? 11.764 -16.619 -9.525 1.00 89.88 89 CYS A CA 1
ATOM 721 C C . CYS A 1 89 ? 12.206 -15.481 -8.591 1.00 89.88 89 CYS A C 1
ATOM 723 O O . CYS A 1 89 ? 13.303 -15.523 -8.038 1.00 89.88 89 CYS A O 1
ATOM 725 N N . HIS A 1 90 ? 11.354 -14.484 -8.352 1.00 88.31 90 HIS A N 1
ATOM 726 C CA . HIS A 1 90 ? 11.691 -13.349 -7.485 1.00 88.31 90 HIS A CA 1
ATOM 727 C C . HIS A 1 90 ? 11.888 -13.746 -6.009 1.00 88.31 90 HIS A C 1
ATOM 729 O O . HIS A 1 90 ? 12.610 -13.043 -5.298 1.00 88.31 90 HIS A O 1
ATOM 735 N N . ILE A 1 91 ? 11.314 -14.882 -5.585 1.00 89.69 91 ILE A N 1
ATOM 736 C CA . ILE A 1 91 ? 11.415 -15.439 -4.226 1.00 89.69 91 ILE A CA 1
ATOM 737 C C . ILE A 1 91 ? 12.678 -16.297 -4.073 1.00 89.69 91 ILE A C 1
ATOM 739 O O . ILE A 1 91 ? 13.554 -15.960 -3.285 1.00 89.69 91 ILE A O 1
ATOM 743 N N . CYS A 1 92 ? 12.794 -17.396 -4.829 1.00 91.06 92 CYS A N 1
ATOM 744 C CA . CYS A 1 92 ? 13.872 -18.382 -4.651 1.00 91.06 92 CYS A CA 1
ATOM 745 C C . CYS A 1 92 ? 15.052 -18.228 -5.623 1.00 9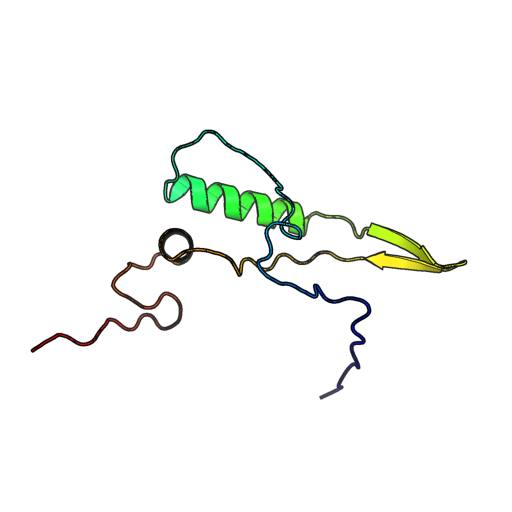1.06 92 CYS A C 1
ATOM 747 O O . CYS A 1 92 ? 16.022 -18.970 -5.525 1.00 91.06 92 CYS A O 1
ATOM 749 N N . LYS A 1 93 ? 14.977 -17.292 -6.578 1.00 87.50 93 LYS A N 1
ATOM 750 C CA . LYS A 1 93 ? 16.004 -16.994 -7.597 1.00 87.50 93 LYS A CA 1
ATOM 751 C C . LYS A 1 93 ? 16.320 -18.122 -8.588 1.00 87.50 93 LYS A C 1
ATOM 753 O O . LYS A 1 93 ? 17.138 -17.915 -9.484 1.00 87.50 93 LYS A O 1
ATOM 758 N N . CYS A 1 94 ? 15.632 -19.262 -8.512 1.00 90.31 94 CYS A N 1
ATOM 759 C CA . CYS A 1 94 ? 15.754 -20.334 -9.498 1.00 90.31 94 CYS A CA 1
ATOM 760 C C . CYS A 1 94 ? 15.396 -19.843 -10.907 1.00 90.31 94 CYS A C 1
ATOM 762 O O . CYS A 1 94 ? 14.439 -19.085 -11.090 1.00 90.31 94 CYS A O 1
ATOM 764 N N . LYS A 1 95 ? 16.160 -20.306 -11.896 1.00 87.88 95 LYS A N 1
ATOM 765 C CA . LYS A 1 95 ? 15.886 -20.107 -13.322 1.00 87.88 95 LYS A CA 1
ATOM 766 C C . LYS A 1 95 ? 15.026 -21.263 -13.847 1.00 87.88 95 LYS A C 1
ATOM 768 O O . LYS A 1 95 ? 15.090 -22.354 -13.277 1.00 87.88 95 LYS A O 1
ATOM 773 N N . PRO A 1 96 ? 14.225 -21.057 -14.906 1.00 85.75 96 PRO A N 1
ATOM 774 C CA . PRO A 1 96 ? 13.544 -22.161 -15.561 1.00 85.75 96 PRO A CA 1
ATOM 775 C C . PRO A 1 96 ? 14.578 -23.181 -16.071 1.00 85.75 96 PRO A C 1
ATOM 777 O O . PRO A 1 96 ? 15.676 -22.782 -16.473 1.00 85.75 96 PRO A O 1
ATOM 780 N N . PRO A 1 97 ? 14.256 -24.484 -16.049 1.00 83.00 97 PRO A N 1
ATOM 781 C CA . PRO A 1 97 ? 15.141 -25.507 -16.590 1.00 83.00 97 PRO A CA 1
ATOM 782 C C . PRO A 1 97 ? 15.409 -25.239 -18.075 1.00 83.00 97 PRO A C 1
ATOM 784 O O . PRO A 1 97 ? 14.509 -24.828 -18.814 1.00 83.00 97 PRO A O 1
ATOM 787 N N . SER A 1 98 ? 16.651 -25.455 -18.515 1.00 77.69 98 SER A N 1
ATOM 788 C CA .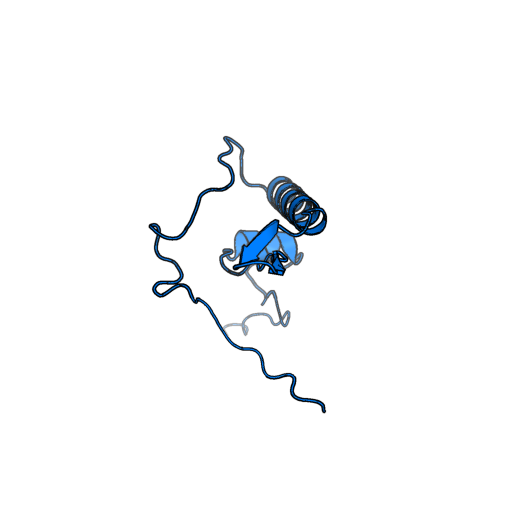 SER A 1 98 ? 17.006 -25.368 -19.930 1.00 77.69 98 SER A CA 1
ATOM 789 C C . SER A 1 98 ? 16.188 -26.390 -20.714 1.00 77.69 98 SER A C 1
ATOM 791 O O . SER A 1 98 ? 16.215 -27.578 -20.394 1.00 77.69 98 SER A O 1
ATOM 793 N N . LYS A 1 99 ? 15.458 -25.937 -21.738 1.00 65.00 99 LYS A N 1
ATOM 794 C CA . LYS A 1 99 ? 14.877 -26.852 -22.721 1.00 65.00 99 LYS A CA 1
ATOM 795 C C . LYS A 1 99 ? 16.043 -27.453 -23.511 1.00 65.00 99 LYS A C 1
ATOM 797 O O . LYS A 1 99 ? 16.741 -26.702 -24.190 1.00 65.00 99 LYS A O 1
ATOM 802 N N . HIS A 1 100 ? 16.293 -28.747 -23.326 1.00 54.38 100 HIS A N 1
ATOM 803 C CA . HIS A 1 100 ? 17.057 -29.544 -24.285 1.00 54.38 100 HIS A CA 1
ATOM 804 C C . HIS A 1 100 ? 16.236 -29.725 -25.560 1.00 54.38 100 HIS A C 1
ATOM 806 O O . HIS A 1 100 ? 14.991 -29.830 -25.433 1.00 54.38 100 HIS A O 1
#

Organism: Ignelater luminosus (NCBI:txid2038154)

pLDDT: mean 90.9, std 9.46, range [45.75, 97.0]

Foldseek 3Di:
DDPPDDDDPDDDPDPPDPVPDDDPDDDDDDDDLVVLVVVVVVVQVVLVPDDFDWDDDDPDTDTHHDDDDPPPDDPVSLCSVQVHDPQADSPPRDGPDDDD

Secondary structure (DSSP, 8-state):
--------S---SSTT-TTT------------HHHHHHHHHHHHHHHHTPPPEEEEETTEEEEE-------S--HHHHHHHHT--TTS-TTT-PPPPP--